Protein AF-A0A5P2BTK3-F1 (afdb_monomer_lite)

pLDDT: mean 70.24, std 14.93, range [37.03, 86.44]

Organism: Streptomyces venezuelae (NCBI:txid54571)

Secondary structure (DSSP, 8-state):
-HHHHHHSTT--TTSEE-TTSSEEEETTEEEEEE--TT-TT--SPEEEEEE--STT--HHHHHHHHHHHHHHHHSTTGGG-----------

Radius of gyration: 14.41 Å; chains: 1; bounding box: 35×23×39 Å

Structure (mmCIF, N/CA/C/O backbone):
data_AF-A0A5P2BTK3-F1
#
_entry.id   AF-A0A5P2BTK3-F1
#
loop_
_atom_site.group_PDB
_atom_site.id
_atom_site.type_symbol
_atom_site.label_atom_id
_atom_site.label_alt_id
_atom_site.label_comp_id
_atom_site.label_asym_id
_atom_site.label_entity_id
_atom_site.label_seq_id
_atom_site.pdbx_PDB_ins_code
_atom_site.Cartn_x
_atom_site.Cartn_y
_atom_site.Cartn_z
_atom_site.occupancy
_atom_site.B_iso_or_equiv
_atom_site.auth_seq_id
_atom_site.auth_comp_id
_atom_site.auth_asym_id
_atom_site.auth_atom_id
_atom_site.pdbx_PDB_model_num
ATOM 1 N N . MET A 1 1 ? -0.987 -8.428 5.691 1.00 70.69 1 MET A N 1
ATOM 2 C CA . MET A 1 1 ? -0.213 -7.701 4.669 1.00 70.69 1 MET A CA 1
ATOM 3 C C . MET A 1 1 ? 0.414 -8.667 3.699 1.00 70.69 1 MET A C 1
ATOM 5 O O . MET A 1 1 ? -0.068 -8.693 2.586 1.00 70.69 1 MET A O 1
ATOM 9 N N . GLN A 1 2 ? 1.340 -9.532 4.119 1.00 71.06 2 GLN A N 1
ATOM 10 C CA . GLN A 1 2 ? 1.992 -10.475 3.201 1.00 71.06 2 GLN A CA 1
ATOM 11 C C . GLN A 1 2 ? 1.011 -11.360 2.410 1.00 71.06 2 GLN A C 1
ATOM 13 O O . GLN A 1 2 ? 0.986 -11.259 1.197 1.00 71.06 2 GLN A O 1
ATOM 18 N N . ARG A 1 3 ? 0.065 -12.048 3.073 1.00 73.50 3 ARG A N 1
ATOM 19 C CA . ARG A 1 3 ? -1.013 -12.797 2.379 1.00 73.50 3 ARG A CA 1
ATOM 20 C C . ARG A 1 3 ? -1.878 -11.972 1.425 1.00 73.50 3 ARG A C 1
ATOM 22 O O . ARG A 1 3 ? -2.438 -12.516 0.489 1.00 73.50 3 ARG A O 1
ATOM 29 N N . VAL A 1 4 ? -2.038 -10.678 1.697 1.00 71.94 4 VAL A N 1
ATOM 30 C CA . VAL A 1 4 ? -2.828 -9.776 0.842 1.00 71.94 4 VAL A CA 1
ATOM 31 C C . VAL A 1 4 ? -2.000 -9.342 -0.365 1.00 71.94 4 VAL A C 1
ATOM 33 O O . VAL A 1 4 ? -2.545 -9.194 -1.446 1.00 71.94 4 VAL A O 1
ATOM 36 N N . ALA A 1 5 ? -0.690 -9.171 -0.188 1.00 73.62 5 ALA A N 1
ATOM 37 C CA . ALA A 1 5 ? 0.247 -8.951 -1.279 1.00 73.62 5 ALA A CA 1
ATOM 38 C C . ALA A 1 5 ? 0.403 -10.207 -2.154 1.00 73.62 5 ALA A C 1
ATOM 40 O O . ALA A 1 5 ? 0.395 -10.078 -3.367 1.00 73.62 5 ALA A O 1
ATOM 41 N N . GLU A 1 6 ? 0.425 -11.409 -1.564 1.00 73.38 6 GLU A N 1
ATOM 42 C CA . GLU A 1 6 ? 0.421 -12.688 -2.297 1.00 73.38 6 GLU A CA 1
ATOM 43 C C . GLU A 1 6 ? -0.830 -12.853 -3.182 1.00 73.38 6 GLU A C 1
ATOM 45 O O . GLU A 1 6 ? -0.744 -13.395 -4.280 1.00 73.38 6 GLU A O 1
ATOM 50 N N . ASP A 1 7 ? -1.989 -12.377 -2.716 1.00 72.94 7 ASP A N 1
ATOM 51 C CA . ASP A 1 7 ? -3.256 -12.413 -3.463 1.00 72.94 7 ASP A CA 1
ATOM 52 C C . ASP A 1 7 ? -3.379 -11.251 -4.476 1.00 72.94 7 ASP A C 1
ATOM 54 O O . ASP A 1 7 ? -4.084 -11.342 -5.485 1.00 72.94 7 ASP A O 1
ATOM 58 N N . ALA A 1 8 ? -2.659 -10.147 -4.247 1.00 71.56 8 ALA A N 1
ATOM 59 C CA . ALA A 1 8 ? -2.654 -8.983 -5.120 1.00 71.56 8 ALA A CA 1
ATOM 60 C C . ALA A 1 8 ? -1.770 -9.224 -6.352 1.00 71.56 8 ALA A C 1
ATOM 62 O O . ALA A 1 8 ? -0.544 -9.143 -6.311 1.00 71.56 8 ALA A O 1
ATOM 63 N N . ILE A 1 9 ? -2.416 -9.455 -7.496 1.00 62.56 9 ILE A N 1
ATOM 64 C CA . ILE A 1 9 ? -1.744 -9.609 -8.791 1.00 62.56 9 ILE A CA 1
ATOM 65 C C . ILE A 1 9 ? -0.854 -8.376 -9.049 1.00 62.56 9 ILE A C 1
ATOM 67 O O . ILE A 1 9 ? -1.386 -7.286 -9.258 1.00 62.56 9 ILE A O 1
ATOM 71 N N . ALA A 1 10 ? 0.469 -8.588 -9.109 1.00 65.62 10 ALA A N 1
ATOM 72 C CA . ALA A 1 10 ? 1.543 -7.608 -9.366 1.00 65.62 10 ALA A CA 1
ATOM 73 C C . ALA A 1 10 ? 2.178 -6.897 -8.157 1.00 65.62 10 ALA A C 1
ATOM 75 O O . ALA A 1 10 ? 2.922 -5.937 -8.357 1.00 65.62 10 ALA A O 1
ATOM 76 N N . VAL A 1 11 ? 1.943 -7.365 -6.934 1.00 71.50 11 VAL A N 1
ATOM 77 C CA . VAL A 1 11 ? 2.717 -6.926 -5.763 1.00 71.50 11 VAL A CA 1
ATOM 78 C C . VAL A 1 11 ? 3.645 -8.063 -5.371 1.00 71.50 11 VAL A C 1
ATOM 80 O O . VAL A 1 11 ? 3.175 -9.185 -5.194 1.00 71.50 11 VAL A O 1
ATOM 83 N N . ASP A 1 12 ? 4.943 -7.795 -5.229 1.00 74.56 12 ASP A N 1
ATOM 84 C CA . ASP A 1 12 ? 5.829 -8.790 -4.636 1.00 74.56 12 ASP A CA 1
ATOM 85 C C . ASP A 1 12 ? 5.682 -8.744 -3.095 1.00 74.56 12 ASP A C 1
ATOM 87 O O . ASP A 1 12 ? 5.848 -7.693 -2.470 1.00 74.56 12 ASP A O 1
ATOM 91 N N . PRO A 1 13 ? 5.288 -9.856 -2.448 1.00 68.88 13 PRO A N 1
ATOM 92 C CA . PRO A 1 13 ? 4.987 -9.889 -1.017 1.00 68.88 13 PRO A CA 1
ATOM 93 C C . PRO A 1 13 ? 6.229 -9.865 -0.113 1.00 68.88 13 PRO A C 1
ATOM 95 O O . PRO A 1 13 ? 6.078 -9.815 1.113 1.00 68.88 13 PRO A O 1
ATOM 98 N N . PHE A 1 14 ? 7.434 -9.930 -0.680 1.00 70.88 14 PHE A N 1
ATOM 99 C CA . PHE A 1 14 ? 8.713 -9.876 0.033 1.00 70.88 14 PHE A CA 1
ATOM 100 C C . PHE A 1 14 ? 9.491 -8.584 -0.243 1.00 70.88 14 PHE A C 1
ATOM 102 O O . PHE A 1 14 ? 10.630 -8.446 0.205 1.00 70.88 14 PHE A O 1
ATOM 109 N N . ASP A 1 15 ? 8.865 -7.648 -0.947 1.00 78.69 15 ASP A N 1
ATOM 110 C CA . ASP A 1 15 ? 9.472 -6.407 -1.398 1.00 78.69 15 ASP A CA 1
ATOM 111 C C . ASP A 1 15 ? 9.484 -5.320 -0.311 1.00 78.69 15 ASP A C 1
ATOM 113 O O . ASP A 1 15 ? 9.374 -5.607 0.889 1.00 78.69 15 ASP A O 1
ATOM 117 N N . GLN A 1 16 ? 9.639 -4.048 -0.701 1.00 79.31 16 GLN A N 1
ATOM 118 C CA . GLN A 1 16 ? 9.779 -2.972 0.272 1.00 79.31 16 GLN A CA 1
ATOM 119 C C . GLN A 1 16 ? 8.540 -2.827 1.158 1.00 79.31 16 GLN A C 1
ATOM 121 O O . GLN A 1 16 ? 7.433 -2.494 0.730 1.00 79.31 16 GLN A O 1
ATOM 126 N N . MET A 1 17 ? 8.762 -3.023 2.456 1.00 81.12 17 MET A N 1
ATOM 127 C CA . MET A 1 17 ? 7.769 -2.838 3.500 1.00 81.12 17 MET A CA 1
ATOM 128 C C . MET A 1 17 ? 8.108 -1.597 4.324 1.00 81.12 17 MET A C 1
ATOM 130 O O . MET A 1 17 ? 9.253 -1.388 4.730 1.00 81.12 17 MET A O 1
ATOM 134 N N . THR A 1 18 ? 7.109 -0.759 4.606 1.00 81.19 18 THR A N 1
ATOM 135 C CA . THR A 1 18 ? 7.313 0.374 5.523 1.00 81.19 18 THR A CA 1
ATOM 136 C C . THR A 1 18 ? 7.597 -0.115 6.940 1.00 81.19 18 THR A C 1
ATOM 138 O O . THR A 1 18 ? 7.071 -1.144 7.361 1.00 81.19 18 THR A O 1
ATOM 141 N N . LYS A 1 19 ? 8.385 0.649 7.712 1.00 80.31 19 LYS A N 1
ATOM 142 C CA . LYS A 1 19 ? 8.736 0.321 9.111 1.00 80.31 19 LYS A CA 1
ATOM 143 C C . LYS A 1 19 ? 7.506 0.093 9.995 1.00 80.31 19 LYS A C 1
ATOM 145 O O . LYS A 1 19 ? 7.530 -0.752 10.879 1.00 80.31 19 LYS A O 1
ATOM 150 N N . ASP A 1 20 ? 6.422 0.810 9.717 1.00 79.94 20 ASP A N 1
ATOM 151 C CA . ASP A 1 20 ? 5.145 0.706 10.428 1.00 79.94 20 ASP A CA 1
ATOM 152 C C . ASP A 1 20 ? 4.276 -0.475 9.968 1.00 79.94 20 ASP A C 1
ATOM 154 O O . ASP A 1 20 ? 3.155 -0.648 10.448 1.00 79.94 20 ASP A O 1
ATOM 158 N N . HIS A 1 21 ? 4.762 -1.284 9.020 1.00 81.88 21 HIS A N 1
ATOM 159 C CA . HIS A 1 21 ? 4.085 -2.467 8.486 1.00 81.88 21 HIS A CA 1
ATOM 160 C C . HIS A 1 21 ? 2.714 -2.160 7.847 1.00 81.88 21 HIS A C 1
ATOM 162 O O . HIS A 1 21 ? 1.852 -3.037 7.727 1.00 81.88 21 HIS A O 1
ATOM 168 N N . ARG A 1 22 ? 2.507 -0.902 7.434 1.00 83.38 22 ARG A N 1
ATOM 169 C CA . ARG A 1 22 ? 1.245 -0.394 6.870 1.00 83.38 22 ARG A CA 1
ATOM 170 C C . ARG A 1 22 ? 1.165 -0.499 5.357 1.00 83.38 22 ARG A C 1
ATOM 172 O O . ARG A 1 22 ? 0.057 -0.471 4.828 1.00 83.38 22 ARG A O 1
ATOM 179 N N . TYR A 1 23 ? 2.305 -0.650 4.688 1.00 85.38 23 TYR A N 1
ATOM 180 C CA . TYR A 1 23 ? 2.392 -0.701 3.234 1.00 85.38 23 TYR A CA 1
ATOM 181 C C . TYR A 1 23 ? 3.456 -1.705 2.791 1.00 85.38 23 TYR A C 1
ATOM 183 O O . TYR A 1 23 ? 4.507 -1.793 3.427 1.00 85.38 23 TYR A O 1
ATOM 191 N N . ILE A 1 24 ? 3.167 -2.423 1.709 1.00 85.56 24 ILE A N 1
ATOM 192 C CA . ILE A 1 24 ? 4.122 -3.183 0.893 1.00 85.56 24 ILE A CA 1
ATOM 193 C C . ILE A 1 24 ? 4.035 -2.580 -0.505 1.00 85.56 24 ILE A C 1
ATOM 195 O O . ILE A 1 24 ? 2.928 -2.376 -0.997 1.00 85.56 24 ILE A O 1
ATOM 199 N N . TYR A 1 25 ? 5.153 -2.242 -1.125 1.00 82.81 25 TYR A N 1
ATOM 200 C CA . TYR A 1 25 ? 5.165 -1.626 -2.446 1.00 82.81 25 TYR A CA 1
ATOM 201 C C . TYR A 1 25 ? 6.386 -2.077 -3.232 1.00 82.81 25 TYR A C 1
ATOM 203 O O . TYR A 1 25 ? 7.433 -2.319 -2.651 1.00 82.81 25 TYR A O 1
ATOM 211 N N . SER A 1 26 ? 6.207 -2.148 -4.545 1.00 81.06 26 SER A N 1
ATOM 212 C CA . SER A 1 26 ? 7.169 -2.564 -5.564 1.00 81.06 26 SER A CA 1
ATOM 213 C C . SER A 1 26 ? 6.924 -1.734 -6.817 1.00 81.06 26 SER A C 1
ATOM 215 O O . SER A 1 26 ? 5.833 -1.187 -6.969 1.00 81.06 26 SER A O 1
ATOM 217 N N . ASN A 1 27 ? 7.859 -1.694 -7.768 1.00 79.88 27 ASN A N 1
ATOM 218 C CA . ASN A 1 27 ? 7.674 -0.950 -9.031 1.00 79.88 27 ASN A CA 1
ATOM 219 C C . ASN A 1 27 ? 6.409 -1.342 -9.824 1.00 79.88 27 ASN A C 1
ATOM 221 O O . ASN A 1 27 ? 5.867 -0.537 -10.575 1.00 79.88 27 ASN A O 1
ATOM 225 N N . THR A 1 28 ? 5.898 -2.561 -9.645 1.00 79.69 28 THR A N 1
ATOM 226 C CA . THR A 1 28 ? 4.720 -3.079 -10.359 1.00 79.69 28 THR A CA 1
ATOM 227 C C . THR A 1 28 ? 3.398 -2.896 -9.606 1.00 79.69 28 THR A C 1
ATOM 229 O O . THR A 1 28 ? 2.318 -3.017 -10.200 1.00 79.69 28 THR A O 1
ATOM 232 N N . GLY A 1 29 ? 3.442 -2.595 -8.307 1.00 81.31 29 GLY A N 1
ATOM 233 C CA . GLY A 1 29 ? 2.237 -2.500 -7.492 1.00 81.31 29 GLY A CA 1
ATOM 234 C C . GLY A 1 29 ? 2.491 -2.274 -6.008 1.00 81.31 29 GLY A C 1
ATOM 235 O O . GLY A 1 29 ? 3.597 -2.424 -5.506 1.00 81.31 29 GLY A O 1
ATOM 236 N N . ALA A 1 30 ? 1.432 -1.918 -5.287 1.00 85.38 30 ALA A N 1
ATOM 237 C CA . ALA A 1 30 ? 1.483 -1.679 -3.853 1.00 85.38 30 ALA A CA 1
ATOM 238 C C . ALA A 1 30 ? 0.196 -2.106 -3.135 1.00 85.38 30 ALA A C 1
ATOM 240 O O . ALA A 1 30 ? -0.894 -2.077 -3.703 1.00 85.38 30 ALA A O 1
A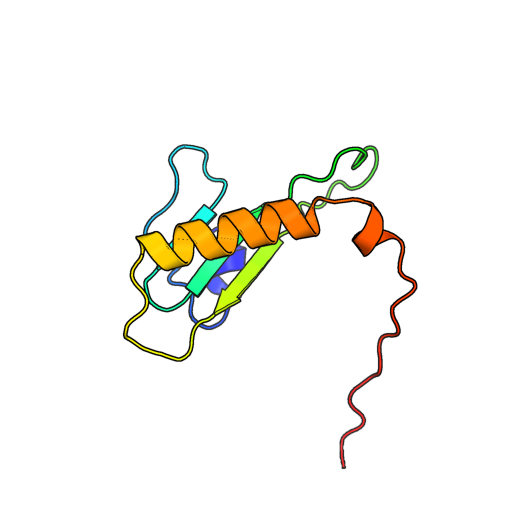TOM 241 N N . VAL A 1 31 ? 0.323 -2.473 -1.861 1.00 85.56 31 VAL A N 1
ATOM 242 C CA . VAL A 1 31 ? -0.763 -2.821 -0.939 1.00 85.56 31 VAL A CA 1
ATOM 243 C C . VAL A 1 31 ? -0.634 -1.999 0.335 1.00 85.56 31 VAL A C 1
ATOM 245 O O . VAL A 1 31 ? 0.448 -1.892 0.906 1.00 85.56 31 VAL A O 1
ATOM 248 N N . GLY A 1 32 ? -1.748 -1.456 0.818 1.00 86.06 32 GLY A N 1
ATOM 249 C CA . GLY A 1 32 ? -1.800 -0.595 1.997 1.00 86.06 32 GLY A CA 1
ATOM 250 C C . GLY A 1 32 ? -2.985 -0.892 2.908 1.00 86.06 32 GLY A C 1
ATOM 251 O O . GLY A 1 32 ? -4.027 -1.363 2.453 1.00 86.06 32 GLY A O 1
ATOM 252 N N . ILE A 1 33 ? -2.827 -0.624 4.205 1.00 85.19 33 ILE A N 1
ATOM 253 C CA . ILE A 1 33 ? -3.920 -0.700 5.186 1.00 85.19 33 ILE A CA 1
ATOM 254 C C . ILE A 1 33 ? -4.734 0.592 5.119 1.00 85.19 33 ILE A C 1
ATOM 256 O O . ILE A 1 33 ? -4.175 1.679 5.226 1.00 85.19 33 ILE A O 1
ATOM 260 N N . VAL A 1 34 ? -6.056 0.472 5.006 1.00 80.62 34 VAL A N 1
ATOM 261 C CA . VAL A 1 34 ? -6.970 1.618 5.061 1.00 80.62 34 VAL A CA 1
ATOM 262 C C . VAL A 1 34 ? -7.417 1.830 6.507 1.00 80.62 34 VAL A C 1
ATOM 264 O O . VAL A 1 34 ? -8.197 1.041 7.045 1.00 80.62 34 VAL A O 1
ATOM 267 N N . ASP A 1 35 ? -6.931 2.897 7.140 1.00 73.94 35 ASP A N 1
ATOM 268 C CA . ASP A 1 35 ? -7.296 3.257 8.514 1.00 73.94 35 ASP A CA 1
ATOM 269 C C . ASP A 1 35 ? -8.577 4.102 8.514 1.00 73.94 35 ASP A C 1
ATOM 271 O O . ASP A 1 35 ? -8.544 5.302 8.257 1.00 73.94 35 ASP A O 1
ATOM 275 N N . ARG A 1 36 ? -9.741 3.478 8.740 1.00 67.31 36 ARG A N 1
ATOM 276 C CA . ARG A 1 36 ? -11.007 4.219 8.845 1.00 67.31 36 ARG A CA 1
ATOM 277 C C . ARG A 1 36 ? -11.296 4.633 10.291 1.00 67.31 36 ARG A C 1
ATOM 279 O O . ARG A 1 36 ? -11.446 3.748 11.142 1.00 67.31 36 ARG A O 1
ATOM 286 N N . PRO A 1 37 ? -11.536 5.931 10.569 1.00 55.44 37 PRO A N 1
ATOM 287 C CA . PRO A 1 37 ? -12.104 6.334 11.845 1.00 55.44 37 PRO A CA 1
ATOM 288 C C . PRO A 1 37 ? -13.515 5.743 11.949 1.00 55.44 37 PRO A C 1
ATOM 290 O O . PRO A 1 37 ? -14.293 5.796 10.997 1.00 55.44 37 PRO A O 1
ATOM 293 N N . ASN A 1 38 ? -13.850 5.169 13.106 1.00 53.69 38 ASN A N 1
ATOM 294 C CA . ASN A 1 38 ? -15.127 4.499 13.384 1.00 53.69 38 ASN A CA 1
ATOM 295 C C . ASN A 1 38 ? -15.272 3.047 12.870 1.00 53.69 38 ASN A C 1
ATOM 297 O O . ASN A 1 38 ? -16.380 2.552 12.675 1.00 53.69 38 ASN A O 1
ATOM 301 N N . GLN A 1 39 ? -14.167 2.305 12.742 1.00 53.97 39 GLN A N 1
ATOM 302 C CA . GLN A 1 39 ? -14.159 0.831 12.641 1.00 53.97 39 GLN A CA 1
ATOM 303 C C . GLN A 1 39 ? -14.573 0.125 13.951 1.00 53.97 39 GLN A C 1
ATOM 305 O O . GLN A 1 39 ? -14.196 -1.021 14.171 1.00 53.97 39 GLN A O 1
ATOM 310 N N . GLY A 1 40 ? -15.364 0.765 14.824 1.00 45.66 40 GLY A N 1
ATOM 311 C CA . GLY A 1 40 ? -15.711 0.296 16.177 1.00 45.66 40 GLY A CA 1
ATOM 312 C C . GLY A 1 40 ? -16.435 -1.058 16.269 1.00 45.66 40 GLY A C 1
ATOM 313 O O . GLY A 1 40 ? -16.841 -1.452 17.356 1.00 45.66 40 GLY A O 1
ATOM 314 N N . ALA A 1 41 ? -16.594 -1.780 15.158 1.00 49.53 41 ALA A N 1
ATOM 315 C CA . ALA A 1 41 ? -17.160 -3.122 15.111 1.00 49.53 41 ALA A CA 1
ATOM 316 C C . ALA A 1 41 ? -16.589 -4.032 14.002 1.00 49.53 41 ALA A C 1
ATOM 318 O O . ALA A 1 41 ? -16.984 -5.194 13.927 1.00 49.53 41 ALA A O 1
ATOM 319 N N . LEU A 1 42 ? -15.679 -3.558 13.140 1.00 54.34 42 LEU A N 1
ATOM 320 C CA . LEU A 1 42 ? -15.098 -4.403 12.093 1.00 54.34 42 LEU A CA 1
ATOM 321 C C . LEU A 1 42 ? -13.787 -4.990 12.620 1.00 54.34 42 LEU A C 1
ATOM 323 O O . LEU A 1 42 ? -12.784 -4.299 12.755 1.00 54.34 42 LEU A O 1
ATOM 327 N N . LYS A 1 43 ? -13.818 -6.283 12.967 1.00 56.16 43 LYS A N 1
ATOM 328 C CA . LYS A 1 43 ? -12.615 -7.058 13.326 1.00 56.16 43 LYS A CA 1
ATOM 329 C C . LYS A 1 43 ? -11.666 -7.232 12.131 1.00 56.16 43 LYS A C 1
ATOM 331 O O . LYS A 1 43 ? -10.511 -7.612 12.315 1.00 56.16 43 LYS A O 1
ATOM 336 N N . ASP A 1 44 ? -12.157 -6.953 10.928 1.00 63.75 44 ASP A N 1
ATOM 337 C CA . ASP A 1 44 ? -11.466 -7.141 9.665 1.00 63.75 44 ASP A CA 1
ATOM 338 C C . ASP A 1 44 ? -10.758 -5.863 9.220 1.00 63.75 44 ASP A C 1
ATOM 340 O O . ASP A 1 44 ? -11.368 -4.808 9.049 1.00 63.75 44 ASP A O 1
ATOM 344 N N . LYS A 1 45 ? -9.446 -5.977 9.005 1.00 73.06 45 LYS A N 1
ATOM 345 C CA . LYS A 1 45 ? -8.635 -4.912 8.414 1.00 73.06 45 LYS A CA 1
ATOM 346 C C . LYS A 1 45 ? -9.015 -4.750 6.945 1.00 73.06 45 LYS A C 1
ATOM 348 O O . LYS A 1 45 ? -9.039 -5.728 6.200 1.00 73.06 45 LYS A O 1
ATOM 353 N N . LEU A 1 46 ? -9.262 -3.513 6.525 1.00 78.06 46 LEU A N 1
ATOM 354 C CA . LEU A 1 46 ? -9.416 -3.179 5.115 1.00 78.06 46 LEU A CA 1
ATOM 355 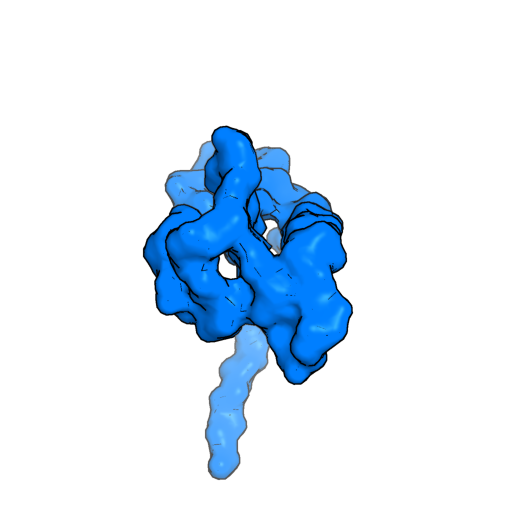C C . LEU A 1 46 ? -8.050 -2.950 4.482 1.00 78.06 46 LEU A C 1
ATOM 357 O O . LEU A 1 46 ? -7.191 -2.263 5.040 1.00 78.06 46 LEU A O 1
ATOM 361 N N . PHE A 1 47 ? -7.883 -3.512 3.294 1.00 82.19 47 PHE A N 1
ATOM 362 C CA . PHE A 1 47 ? -6.675 -3.378 2.503 1.00 82.19 47 PHE A CA 1
ATOM 363 C C . PHE A 1 47 ? -7.032 -2.797 1.143 1.00 82.19 47 PHE A C 1
ATOM 365 O O . PHE A 1 47 ? -8.067 -3.133 0.567 1.00 82.19 47 PHE A O 1
ATOM 372 N N . ALA A 1 48 ? -6.167 -1.931 0.639 1.00 83.19 48 ALA A N 1
ATOM 373 C CA . ALA A 1 48 ? -6.203 -1.455 -0.728 1.00 83.19 48 ALA A CA 1
ATOM 374 C C . ALA A 1 48 ? -5.010 -2.024 -1.488 1.00 83.19 48 ALA A C 1
ATOM 376 O O . ALA A 1 48 ? -3.926 -2.143 -0.917 1.00 83.19 48 ALA A O 1
ATOM 377 N N . SER A 1 49 ? -5.203 -2.334 -2.766 1.00 83.44 49 SER A N 1
ATOM 378 C CA . SER A 1 49 ? -4.129 -2.683 -3.688 1.00 83.44 49 SER A CA 1
ATOM 379 C C . SER A 1 49 ? -4.192 -1.794 -4.924 1.00 83.44 49 SER A C 1
ATOM 381 O O . SER A 1 49 ? -5.267 -1.459 -5.423 1.00 83.44 49 SER A O 1
ATOM 383 N N . VAL A 1 50 ? -3.025 -1.399 -5.413 1.00 81.62 50 VAL A N 1
ATOM 384 C CA . VAL A 1 50 ? -2.839 -0.676 -6.669 1.00 81.62 50 VAL A CA 1
ATOM 385 C C . VAL A 1 50 ? -1.831 -1.433 -7.508 1.00 81.62 50 VAL A C 1
ATOM 387 O O . VAL A 1 50 ? -0.826 -1.927 -7.005 1.00 81.62 50 VAL A O 1
ATOM 390 N N . ARG A 1 51 ? -2.113 -1.509 -8.804 1.00 82.75 51 ARG A N 1
ATOM 391 C CA . ARG A 1 51 ? -1.231 -2.090 -9.807 1.00 82.75 51 ARG A CA 1
ATOM 392 C C . ARG A 1 51 ? -0.994 -1.052 -10.883 1.00 82.75 51 ARG A C 1
ATOM 394 O O . ARG A 1 51 ? -1.949 -0.435 -11.358 1.00 82.75 51 ARG A O 1
ATOM 401 N N . VAL A 1 52 ? 0.251 -0.929 -11.317 1.00 76.31 52 VAL A N 1
ATOM 402 C CA . VAL A 1 52 ? 0.596 -0.146 -12.500 1.00 76.31 52 VAL A CA 1
ATOM 403 C C . VAL A 1 52 ? 1.067 -1.091 -13.599 1.00 76.31 52 VAL A C 1
ATOM 405 O O . VAL A 1 52 ? 1.662 -2.133 -13.350 1.00 76.31 52 VAL A O 1
ATOM 408 N N . THR A 1 53 ? 0.657 -0.794 -14.833 1.00 69.69 53 THR A N 1
ATOM 409 C CA . THR A 1 53 ? 0.943 -1.628 -16.021 1.00 69.69 53 THR A CA 1
ATOM 410 C C . THR A 1 53 ? 2.093 -1.043 -16.851 1.00 69.69 53 THR A C 1
ATOM 412 O O . THR A 1 53 ? 2.407 -1.553 -17.918 1.00 69.69 53 THR A O 1
ATOM 415 N N . HIS A 1 54 ? 2.697 0.049 -16.379 1.00 65.94 54 HIS A N 1
ATOM 416 C CA . HIS A 1 54 ? 3.788 0.762 -17.032 1.00 65.94 54 HIS A CA 1
ATOM 417 C C . HIS A 1 54 ? 5.054 0.645 -16.183 1.00 65.94 54 HIS A C 1
ATOM 419 O O . HIS A 1 54 ? 4.975 0.792 -14.965 1.00 65.94 54 HIS A O 1
ATOM 425 N N . ASP A 1 55 ? 6.185 0.364 -16.826 1.00 65.00 55 ASP A N 1
ATOM 426 C CA . ASP A 1 55 ? 7.440 -0.014 -16.157 1.00 65.00 55 ASP A CA 1
ATOM 427 C C . ASP A 1 55 ? 8.191 1.190 -15.554 1.00 65.00 55 ASP A C 1
ATOM 429 O O . ASP A 1 55 ? 9.072 1.026 -14.720 1.00 65.00 55 ASP A O 1
ATOM 433 N N . ASP A 1 56 ? 7.806 2.418 -15.915 1.00 74.31 56 ASP A N 1
ATOM 434 C CA . ASP A 1 56 ? 8.465 3.648 -15.452 1.00 74.31 56 ASP A CA 1
ATOM 435 C C . ASP A 1 56 ? 8.056 4.099 -14.038 1.00 74.31 56 ASP A C 1
ATOM 437 O O . ASP A 1 56 ? 8.488 5.152 -13.565 1.00 74.31 56 ASP A O 1
ATOM 441 N N . ALA A 1 57 ? 7.197 3.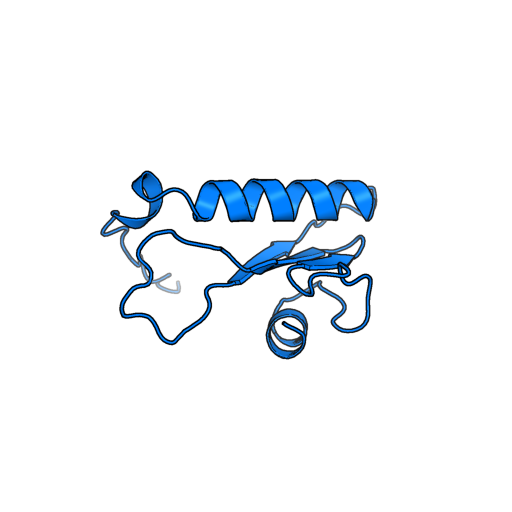343 -13.353 1.00 76.06 57 ALA A N 1
ATOM 442 C CA . ALA A 1 57 ? 6.815 3.663 -11.987 1.00 76.06 57 ALA A CA 1
ATOM 443 C C . ALA A 1 57 ? 7.930 3.292 -11.005 1.00 76.06 57 ALA A C 1
ATOM 445 O O . ALA A 1 57 ? 8.287 2.125 -10.864 1.00 76.06 57 ALA A O 1
ATOM 446 N N . THR A 1 58 ? 8.437 4.283 -10.271 1.00 81.88 58 THR A N 1
ATOM 447 C CA . THR A 1 58 ? 9.400 4.020 -9.201 1.00 81.88 58 THR A CA 1
ATOM 448 C C . THR A 1 58 ? 8.700 3.570 -7.921 1.00 81.88 58 THR A C 1
ATOM 450 O O . THR A 1 58 ? 7.538 3.896 -7.660 1.00 81.88 58 THR A O 1
ATOM 453 N N . GLU A 1 59 ? 9.446 2.899 -7.050 1.00 79.44 59 GLU A N 1
ATOM 454 C CA . GLU A 1 59 ? 9.004 2.484 -5.714 1.00 79.44 59 GLU A CA 1
ATOM 455 C C . GLU A 1 59 ? 8.484 3.681 -4.901 1.00 79.44 59 GLU A C 1
ATOM 457 O O . GLU A 1 59 ? 7.499 3.577 -4.170 1.00 79.44 59 GLU A O 1
ATOM 462 N N . SER A 1 60 ? 9.094 4.858 -5.086 1.00 82.62 60 SER A N 1
ATOM 463 C CA . SER A 1 60 ? 8.653 6.106 -4.455 1.00 82.62 60 SER A CA 1
ATOM 464 C C . SER A 1 60 ? 7.309 6.601 -4.992 1.00 82.62 60 SER A C 1
ATOM 466 O O . SER A 1 60 ? 6.504 7.127 -4.219 1.00 82.62 60 SER A O 1
ATOM 468 N N . ASP A 1 61 ? 7.043 6.443 -6.289 1.00 84.62 61 ASP A N 1
ATOM 469 C CA . ASP A 1 61 ? 5.747 6.777 -6.885 1.00 84.62 61 ASP A CA 1
ATOM 470 C C . ASP A 1 61 ? 4.662 5.808 -6.414 1.00 84.62 61 ASP A C 1
ATOM 472 O O . ASP A 1 61 ? 3.572 6.239 -6.037 1.00 84.62 61 ASP A O 1
ATOM 476 N N . MET A 1 62 ? 4.981 4.513 -6.339 1.00 84.62 62 MET A N 1
ATOM 477 C CA . MET A 1 62 ? 4.072 3.483 -5.830 1.00 84.62 62 MET A CA 1
ATOM 478 C C . MET A 1 62 ? 3.733 3.697 -4.358 1.00 84.62 62 MET A C 1
ATOM 480 O O . MET A 1 62 ? 2.560 3.638 -3.986 1.00 84.62 62 MET A O 1
ATOM 484 N N . HIS A 1 63 ? 4.725 4.040 -3.534 1.00 83.81 63 HIS A N 1
ATOM 485 C CA . HIS A 1 63 ? 4.511 4.375 -2.131 1.00 83.81 63 HIS A CA 1
ATOM 486 C C . HIS A 1 63 ? 3.619 5.618 -1.960 1.00 83.81 63 HIS A C 1
ATOM 488 O O . HIS A 1 63 ? 2.691 5.605 -1.146 1.00 83.81 63 HIS A O 1
ATOM 494 N N . LYS A 1 64 ? 3.831 6.678 -2.754 1.00 85.62 64 LYS A N 1
ATOM 495 C CA . LYS A 1 64 ? 2.957 7.867 -2.744 1.00 85.62 64 LYS A CA 1
ATOM 496 C C . LYS A 1 64 ? 1.536 7.530 -3.190 1.00 85.62 64 LYS A C 1
ATOM 498 O O . LYS A 1 64 ? 0.581 7.976 -2.556 1.00 85.62 64 LYS A O 1
ATOM 503 N N . LEU A 1 65 ? 1.398 6.733 -4.250 1.00 84.88 65 LEU A N 1
ATOM 504 C CA . LEU A 1 65 ? 0.110 6.340 -4.811 1.00 84.88 65 LEU A CA 1
ATOM 505 C C . LEU A 1 65 ? -0.716 5.538 -3.805 1.00 84.88 65 LEU A C 1
ATOM 507 O O . LEU A 1 65 ? -1.868 5.890 -3.554 1.00 84.88 65 LEU A O 1
ATOM 511 N N . ILE A 1 66 ? -0.138 4.491 -3.204 1.00 86.44 66 ILE A N 1
ATOM 512 C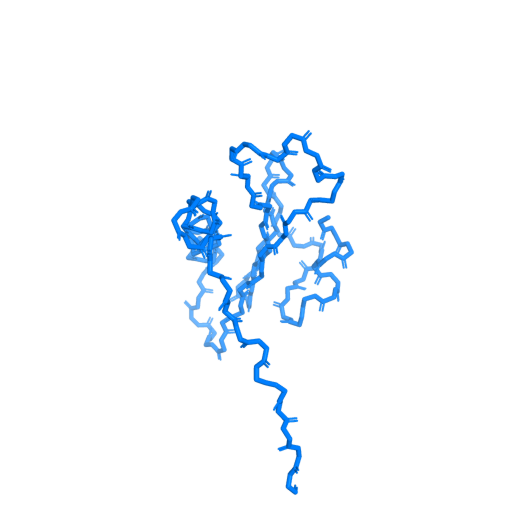 CA . ILE A 1 66 ? -0.866 3.678 -2.225 1.00 86.44 66 ILE A CA 1
ATOM 513 C C . ILE A 1 66 ? -1.216 4.486 -0.980 1.00 86.44 66 ILE A C 1
ATOM 515 O O . ILE A 1 66 ? -2.330 4.356 -0.482 1.00 86.44 66 ILE A O 1
ATOM 519 N N . THR A 1 67 ? -0.322 5.366 -0.519 1.00 85.88 67 THR A N 1
ATOM 520 C CA . THR A 1 67 ? -0.583 6.229 0.640 1.00 85.88 67 THR A CA 1
ATOM 521 C C . THR A 1 67 ? -1.781 7.133 0.362 1.00 85.88 67 THR A C 1
ATOM 523 O O . THR A 1 67 ? -2.798 7.017 1.046 1.00 85.88 67 THR A O 1
ATOM 526 N N . ALA A 1 68 ? -1.736 7.918 -0.718 1.00 86.12 68 ALA A N 1
ATOM 527 C CA . ALA A 1 68 ? -2.830 8.811 -1.095 1.00 86.12 68 ALA A CA 1
ATOM 528 C C . ALA A 1 68 ? -4.150 8.055 -1.322 1.00 86.12 68 ALA A C 1
ATOM 530 O O . ALA A 1 68 ? -5.221 8.521 -0.927 1.00 86.12 68 ALA A O 1
ATOM 531 N N . TYR A 1 69 ? -4.085 6.863 -1.924 1.00 83.81 69 TYR A N 1
ATOM 532 C CA . TYR A 1 69 ? -5.262 6.031 -2.145 1.00 83.81 69 TYR A CA 1
ATOM 533 C C . TYR A 1 69 ? -5.858 5.513 -0.831 1.00 83.81 69 TYR A C 1
ATOM 535 O O . TYR A 1 69 ? -7.070 5.592 -0.638 1.00 83.81 69 TYR A O 1
ATOM 543 N N . THR A 1 70 ? -5.031 5.033 0.102 1.00 84.94 70 THR A N 1
ATOM 544 C CA . THR A 1 70 ? -5.507 4.592 1.423 1.00 84.94 70 THR A CA 1
ATOM 545 C C . THR A 1 70 ? -6.075 5.736 2.257 1.00 84.94 70 THR A C 1
ATOM 547 O O . THR A 1 70 ? -7.104 5.542 2.898 1.00 84.94 70 THR A O 1
ATOM 550 N N . GLU A 1 71 ? -5.485 6.932 2.207 1.00 83.00 71 GLU A N 1
ATOM 551 C CA . GLU A 1 71 ? -6.007 8.129 2.883 1.00 83.00 71 GLU A CA 1
ATOM 552 C C . GLU A 1 71 ? -7.342 8.592 2.280 1.00 83.00 71 GLU A C 1
ATOM 554 O O . GLU A 1 71 ? -8.280 8.960 2.994 1.00 83.00 71 GLU A O 1
ATOM 559 N N . SER A 1 72 ? -7.472 8.516 0.954 1.00 80.00 72 SER A N 1
ATOM 560 C CA . SER A 1 72 ? -8.729 8.798 0.263 1.00 80.00 72 SER A CA 1
ATOM 561 C C . SER A 1 72 ? -9.808 7.769 0.623 1.00 80.00 72 SER A C 1
ATOM 563 O O . SER A 1 72 ? -10.907 8.142 1.034 1.00 80.00 72 SER A O 1
ATOM 565 N N . ALA A 1 73 ? -9.479 6.474 0.589 1.00 75.19 73 ALA A N 1
ATOM 566 C CA . ALA A 1 73 ? -10.386 5.384 0.959 1.00 75.19 73 ALA A CA 1
ATOM 567 C C . ALA A 1 73 ? -10.751 5.374 2.457 1.00 75.19 73 ALA A C 1
ATOM 569 O O . ALA A 1 73 ? -11.797 4.840 2.846 1.00 75.19 73 ALA A O 1
ATOM 570 N N . ALA A 1 74 ? -9.905 5.968 3.302 1.00 72.94 74 ALA A N 1
ATOM 571 C CA . ALA A 1 74 ? -10.165 6.168 4.721 1.00 72.94 74 ALA A CA 1
ATOM 572 C C . ALA A 1 74 ? -11.259 7.218 4.979 1.00 72.94 74 ALA A C 1
ATOM 574 O O . ALA A 1 74 ? -11.891 7.214 6.041 1.00 72.94 74 ALA A O 1
ATOM 575 N N . SER A 1 75 ? -11.524 8.100 4.009 1.00 68.50 75 SER A N 1
ATOM 576 C CA . SER A 1 75 ? -12.516 9.160 4.157 1.00 68.50 75 SER A CA 1
ATOM 577 C C . SER A 1 75 ? -13.948 8.592 4.171 1.00 68.50 75 SER A C 1
ATOM 579 O O . SER A 1 75 ? -14.387 7.949 3.215 1.00 68.50 75 SER A O 1
ATOM 581 N N . PRO A 1 76 ? -14.748 8.866 5.221 1.00 57.22 76 PRO A N 1
ATOM 582 C CA . PRO A 1 76 ? -16.064 8.246 5.423 1.00 57.22 76 PRO A CA 1
ATOM 583 C C . PRO A 1 76 ? -17.118 8.634 4.373 1.00 57.22 76 PRO A C 1
ATOM 585 O O . PRO A 1 76 ? -18.146 7.965 4.270 1.00 57.22 76 PRO A O 1
ATOM 588 N N . LYS A 1 77 ? -16.879 9.684 3.574 1.00 54.25 77 LYS A N 1
ATOM 589 C CA . LYS A 1 77 ? -17.815 10.143 2.533 1.00 54.25 77 LYS A CA 1
ATOM 590 C C . LYS A 1 77 ? -17.973 9.123 1.397 1.00 54.25 77 LYS A C 1
ATOM 592 O O . LYS A 1 77 ? -19.086 8.924 0.930 1.00 54.25 77 LYS A O 1
ATOM 597 N N . GLU A 1 78 ? -16.908 8.406 1.044 1.00 52.91 78 GLU A N 1
ATOM 598 C CA . GLU A 1 78 ? -16.901 7.417 -0.048 1.00 52.91 78 GLU A CA 1
ATOM 599 C C . GLU A 1 78 ? -17.422 6.039 0.416 1.00 52.91 78 GLU A C 1
ATOM 601 O O . GLU A 1 78 ? -17.915 5.237 -0.373 1.00 52.91 78 GLU A O 1
ATOM 606 N N . CYS A 1 79 ? -17.373 5.758 1.725 1.00 48.66 79 CYS A N 1
ATOM 607 C CA . CYS A 1 79 ? -17.785 4.473 2.308 1.00 48.6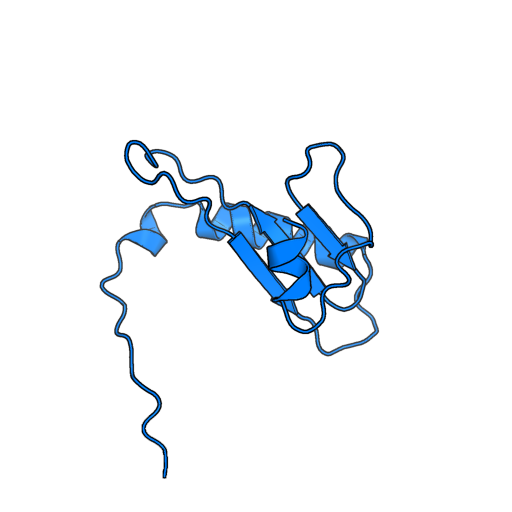6 79 CYS A CA 1
ATOM 608 C C . CYS A 1 79 ? -19.247 4.413 2.775 1.00 48.66 79 CYS A C 1
ATOM 610 O O . CYS A 1 79 ? -19.647 3.445 3.421 1.00 48.66 79 CYS A O 1
ATOM 612 N N . THR A 1 80 ? -20.057 5.413 2.420 1.00 46.62 80 THR A N 1
ATOM 613 C CA . THR A 1 80 ? -21.515 5.417 2.651 1.00 46.62 80 THR A CA 1
ATOM 614 C C . THR A 1 80 ? -22.333 5.127 1.389 1.00 46.62 80 THR A C 1
ATOM 616 O O . THR A 1 80 ? -23.563 5.179 1.405 1.00 46.62 80 THR A O 1
ATOM 619 N N . GLY A 1 81 ? -21.682 4.739 0.292 1.00 40.50 81 GLY A N 1
ATOM 620 C CA . GLY A 1 81 ? -22.371 4.324 -0.920 1.00 40.50 81 GLY A CA 1
ATOM 621 C C . GLY A 1 81 ? -22.901 2.895 -0.814 1.00 40.50 81 GLY A C 1
ATOM 622 O O . GLY A 1 81 ? -22.134 1.936 -0.869 1.00 40.50 81 GLY A O 1
ATOM 623 N N . LYS A 1 82 ? -24.230 2.729 -0.824 1.00 42.34 82 LYS A N 1
ATOM 624 C CA . LYS A 1 82 ? -24.864 1.604 -1.533 1.00 42.34 82 LYS A CA 1
ATOM 625 C C . LYS A 1 82 ? -24.447 1.661 -3.015 1.00 42.34 82 LYS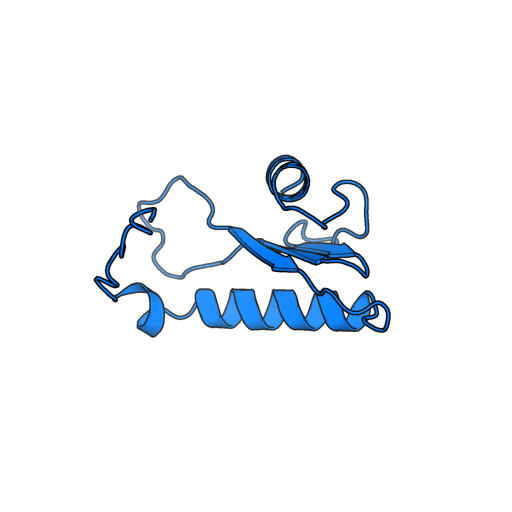 A C 1
ATOM 627 O O . LYS A 1 82 ? -25.217 2.052 -3.884 1.00 42.34 82 LYS A O 1
ATOM 632 N N . GLY A 1 83 ? -23.203 1.303 -3.306 1.00 38.78 83 GLY A N 1
ATOM 633 C CA . GLY A 1 83 ? -22.614 1.270 -4.637 1.00 38.78 83 GLY A CA 1
ATOM 634 C C . GLY A 1 83 ? -22.696 -0.133 -5.215 1.00 38.78 83 GLY A C 1
ATOM 635 O O . GLY A 1 83 ? -21.713 -0.857 -5.227 1.00 38.78 83 GLY A O 1
ATOM 636 N N . ARG A 1 84 ? -23.903 -0.526 -5.629 1.00 37.03 84 ARG A N 1
ATOM 637 C CA . ARG A 1 84 ? -24.182 -1.406 -6.775 1.00 37.03 84 ARG A CA 1
ATOM 638 C C . ARG A 1 84 ? -23.032 -2.354 -7.178 1.00 37.03 84 ARG A C 1
ATOM 640 O O . ARG A 1 84 ? -22.273 -2.058 -8.098 1.00 37.03 84 ARG A O 1
ATOM 647 N N . GLN A 1 85 ? -23.005 -3.552 -6.587 1.00 45.72 85 GLN A N 1
ATOM 648 C CA . GLN A 1 85 ? -22.488 -4.740 -7.272 1.00 45.72 85 GLN A CA 1
ATOM 649 C C . GLN A 1 85 ? -23.270 -4.887 -8.586 1.00 45.72 85 GLN A C 1
ATOM 651 O O . GLN A 1 85 ? -24.363 -5.447 -8.621 1.00 45.72 85 GLN A O 1
ATOM 656 N N . THR A 1 86 ? -22.757 -4.333 -9.682 1.00 41.72 86 THR A N 1
ATOM 657 C CA . THR A 1 86 ? -23.166 -4.791 -11.008 1.00 41.72 86 THR A CA 1
ATOM 658 C C . THR A 1 86 ? -22.309 -6.003 -11.297 1.00 41.72 86 THR A C 1
ATOM 660 O O . THR A 1 86 ? -21.156 -5.898 -11.706 1.00 41.72 86 THR A O 1
ATOM 663 N N . ALA A 1 87 ? -22.881 -7.167 -10.992 1.00 44.66 87 ALA A N 1
ATOM 664 C CA . ALA A 1 87 ? -22.414 -8.442 -11.492 1.00 44.66 87 ALA A CA 1
ATOM 665 C C . ALA A 1 87 ? -22.093 -8.292 -12.986 1.00 44.66 87 ALA A C 1
ATOM 667 O O . ALA A 1 87 ? -22.968 -7.942 -13.783 1.00 44.66 87 ALA A O 1
ATOM 668 N N . ARG A 1 88 ? -20.830 -8.526 -13.357 1.00 38.69 88 ARG A N 1
ATOM 669 C CA . ARG A 1 88 ? -20.447 -8.746 -14.750 1.00 38.69 88 ARG A CA 1
ATOM 670 C C . ARG A 1 88 ? -21.201 -9.990 -15.213 1.00 38.69 88 ARG A C 1
ATOM 672 O O . ARG A 1 88 ? -20.839 -11.107 -14.856 1.00 38.69 88 ARG A O 1
ATOM 679 N N . LYS A 1 89 ? -22.295 -9.788 -15.943 1.00 39.06 89 LYS A N 1
ATOM 680 C CA . LYS A 1 89 ? -22.982 -10.852 -16.668 1.00 39.06 89 LYS A CA 1
ATOM 681 C C . LYS A 1 89 ? -22.116 -11.155 -17.889 1.00 39.06 89 LYS A C 1
ATOM 683 O O . LYS A 1 89 ? -21.908 -10.269 -18.714 1.00 39.06 89 LYS A O 1
ATOM 688 N N . GLY A 1 90 ? -21.554 -12.362 -17.924 1.00 43.00 90 GLY A N 1
ATOM 689 C CA . GLY A 1 90 ? -20.882 -12.896 -19.103 1.00 43.00 90 GLY A CA 1
ATOM 690 C C . GLY A 1 90 ? -21.817 -12.871 -20.310 1.00 43.00 90 GLY A C 1
ATOM 691 O O . GLY A 1 90 ? -23.032 -13.046 -20.159 1.00 43.00 90 GLY A O 1
ATOM 692 N N . ALA A 1 91 ? -21.228 -12.608 -21.469 1.00 43.66 91 ALA A N 1
ATOM 693 C CA . ALA A 1 91 ? -21.814 -12.815 -22.783 1.00 43.66 91 ALA A CA 1
ATOM 694 C C . ALA A 1 91 ? -21.037 -13.944 -23.461 1.00 43.66 91 ALA A C 1
ATOM 696 O O . ALA A 1 91 ? -19.800 -13.983 -23.250 1.00 43.66 91 ALA A O 1
#

Foldseek 3Di:
DLVVQVVAPFFDSPADADPVNAKGFDLFKIKGWQDAPPVVPPPDTDMDIDGDPDNPRHRVNRVVVRVVVSPVVNDVVVVPDPPDPPPPDDD

Sequence (91 aa):
MQRVAEDAIAVDPFDQMTKDHRYIYSNTGAVGIVDRPNQGALKDKLFASVRVTHDDATESDMHKLITAYTESAASPKECTGKGRQTARKGA